Protein AF-A0A1G0RDT7-F1 (afdb_monomer_lite)

Secondary structure (DSSP, 8-state):
------EE-HHHHHHHHT--HHHHHHHH-TTTSSSPPP-SBTTBEEHHHHHHHHHHHHHHHHHHHHTTT-HHHHHHHHHHHHHHHHHHHHHHHHHHHHHHHHHHHHHHHHHHHHHHHHHHHHHHHHHHHHHTTT--HHHHHHHHHHHHHHHHHHHHHHHTTTSHHHHHHHHT--

Foldseek 3Di:
DDPPQPKAFLVVVCVVVVHDSVVLVQQQDVVRDVVRQDAPDHGIHRVVSNVVVVVVVVVLVVVCVVVPPPNVVSVVVVVVVVVVVVVVVVVVVVVVVVVVVLVVVLVVLVVVLVVVLVVLVVVLVVVCVVCVPVDDPVVNVVSVVVSVVVNVVSVVVNPDPSCVVVVVVVVVPD

Sequence (174 aa):
MSEQINIVDVHFLSEFFGMDVRTIQNWADKDKTYPNMPRLKKGEYDFLKCVKWRLQFLERENKKIKAAGEEKLVDIELQKEIKKDKLEDIKLKKELQQLVDRKMTLIAISNVFKIINHYMESCRHELKRDTAGKSGAGLEKTIDASIDEMKSNVHKLNVEKLLIDEEKLIEGEI

pLDDT: mean 75.73, std 15.37, range [37.88, 95.38]

Structure (mmCIF, N/CA/C/O backbone):
data_AF-A0A1G0RDT7-F1
#
_entry.id   AF-A0A1G0RDT7-F1
#
loop_
_atom_site.group_PDB
_atom_site.id
_atom_site.type_symbol
_atom_site.label_atom_id
_atom_site.label_alt_id
_atom_site.label_comp_id
_atom_site.label_asym_id
_atom_site.label_entity_id
_atom_site.label_seq_id
_atom_site.pdbx_PDB_ins_code
_atom_site.Cartn_x
_atom_site.Cartn_y
_atom_site.Cartn_z
_atom_site.occupancy
_atom_site.B_iso_or_equiv
_atom_site.auth_seq_id
_atom_site.auth_comp_id
_atom_site.auth_asym_id
_atom_site.auth_atom_id
_atom_site.pdbx_PDB_model_num
ATOM 1 N N . MET A 1 1 ? -11.724 4.183 -9.248 1.00 39.41 1 MET A N 1
ATOM 2 C CA . MET A 1 1 ? -11.836 4.219 -10.721 1.00 39.41 1 MET A CA 1
ATOM 3 C C . MET A 1 1 ? -11.216 2.944 -11.252 1.00 39.41 1 MET A C 1
ATOM 5 O O . MET A 1 1 ? -10.086 2.655 -10.888 1.00 39.41 1 MET A O 1
ATOM 9 N N . SER A 1 2 ? -11.963 2.142 -12.001 1.00 43.56 2 SER A N 1
ATOM 10 C CA . SER A 1 2 ? -11.480 0.878 -12.562 1.00 43.56 2 SER A CA 1
ATOM 11 C C . SER A 1 2 ? -10.463 1.188 -13.666 1.00 43.56 2 SER A C 1
ATOM 13 O O . SER A 1 2 ? -10.835 1.832 -14.644 1.00 43.56 2 SER A O 1
ATOM 15 N N . GLU A 1 3 ? -9.193 0.792 -13.522 1.00 55.59 3 GLU A N 1
ATOM 16 C CA . GLU A 1 3 ? -8.238 0.876 -14.636 1.00 55.59 3 GLU A CA 1
ATOM 17 C C . GLU A 1 3 ? -8.768 0.016 -15.788 1.00 55.59 3 GLU A C 1
ATOM 19 O O . GLU A 1 3 ? -8.935 -1.197 -15.655 1.00 55.59 3 GLU A O 1
ATOM 24 N N . GLN A 1 4 ? -9.086 0.653 -16.912 1.00 56.56 4 GLN A N 1
ATOM 25 C CA . GLN A 1 4 ? -9.510 -0.037 -18.120 1.00 56.56 4 GLN A CA 1
ATOM 26 C C . GLN A 1 4 ? -8.281 -0.752 -18.698 1.00 56.56 4 GLN A C 1
ATOM 28 O O . GLN A 1 4 ? -7.364 -0.119 -19.220 1.00 56.56 4 GLN A O 1
ATOM 33 N N . ILE A 1 5 ? -8.222 -2.075 -18.532 1.00 63.75 5 ILE A N 1
ATOM 34 C CA . ILE A 1 5 ? -7.105 -2.888 -19.018 1.00 63.75 5 ILE A CA 1
ATOM 35 C C . ILE A 1 5 ? -7.269 -3.063 -20.533 1.00 63.75 5 ILE A C 1
ATOM 37 O O . ILE A 1 5 ? -8.040 -3.905 -20.988 1.00 63.75 5 ILE A O 1
ATOM 41 N N . ASN A 1 6 ? -6.531 -2.273 -21.315 1.00 84.19 6 ASN A N 1
ATOM 42 C CA . ASN A 1 6 ? -6.449 -2.427 -22.769 1.00 84.19 6 ASN A CA 1
ATOM 43 C C . ASN A 1 6 ? -5.410 -3.499 -23.113 1.00 84.19 6 ASN A C 1
ATOM 45 O O . ASN A 1 6 ? -4.221 -3.202 -23.266 1.00 84.19 6 ASN A O 1
ATOM 49 N N . ILE A 1 7 ? -5.865 -4.752 -23.180 1.00 92.06 7 ILE A N 1
ATOM 50 C CA . ILE A 1 7 ? -5.029 -5.890 -23.569 1.00 92.06 7 ILE A CA 1
ATOM 51 C C . ILE A 1 7 ? -4.836 -5.874 -25.087 1.00 92.06 7 ILE A C 1
ATOM 53 O O . ILE A 1 7 ? -5.809 -5.836 -25.835 1.00 92.06 7 ILE A O 1
ATOM 57 N N . VAL A 1 8 ? -3.581 -5.922 -25.529 1.00 92.81 8 VAL A N 1
ATOM 58 C CA . VAL A 1 8 ? -3.183 -5.937 -26.943 1.00 92.81 8 VAL A CA 1
ATOM 59 C C . VAL A 1 8 ? -2.156 -7.036 -27.201 1.00 92.81 8 VAL A C 1
ATOM 61 O O . VAL A 1 8 ? -1.505 -7.527 -26.272 1.00 92.81 8 VAL A O 1
ATOM 64 N N . ASP A 1 9 ? -2.004 -7.423 -28.465 1.00 93.75 9 ASP A N 1
ATOM 65 C CA . ASP A 1 9 ? -1.006 -8.403 -28.881 1.00 93.75 9 ASP A CA 1
ATOM 66 C C . ASP A 1 9 ? 0.316 -7.754 -29.333 1.00 93.75 9 ASP A C 1
ATOM 68 O O . ASP A 1 9 ? 0.489 -6.532 -29.362 1.00 93.75 9 ASP A O 1
ATOM 72 N N . VAL A 1 10 ? 1.292 -8.601 -29.664 1.00 93.00 10 VAL A N 1
ATOM 73 C CA . VAL A 1 10 ? 2.617 -8.156 -30.115 1.00 93.00 10 VAL A CA 1
ATOM 74 C C . VAL A 1 10 ? 2.587 -7.476 -31.488 1.00 93.00 10 VAL A C 1
ATOM 76 O O . VAL A 1 10 ? 3.439 -6.633 -31.761 1.00 93.00 10 VAL A O 1
ATOM 79 N N . HIS A 1 11 ? 1.635 -7.837 -32.351 1.00 94.62 11 HIS A N 1
ATOM 80 C CA . HIS A 1 11 ? 1.519 -7.283 -33.698 1.00 94.62 11 HIS A CA 1
ATOM 81 C C . HIS A 1 11 ? 0.969 -5.861 -33.643 1.00 94.62 11 HIS A C 1
ATOM 83 O O . HIS A 1 11 ? 1.534 -4.973 -34.271 1.00 94.62 11 HIS A O 1
ATOM 89 N N . PHE A 1 12 ? -0.030 -5.625 -32.795 1.00 95.19 12 PHE A N 1
ATOM 90 C CA . PHE A 1 12 ? -0.544 -4.297 -32.501 1.00 95.19 12 PHE A CA 1
ATOM 91 C C . PHE A 1 12 ? 0.556 -3.376 -31.965 1.00 95.19 12 PHE A C 1
ATOM 93 O O . PHE A 1 12 ? 0.714 -2.255 -32.438 1.00 95.19 12 PHE A O 1
ATOM 100 N N . LEU A 1 13 ? 1.360 -3.841 -31.000 1.00 94.00 13 LEU A N 1
ATOM 101 C CA . LEU A 1 13 ? 2.481 -3.046 -30.482 1.00 94.00 13 LEU A CA 1
ATOM 102 C C . LEU A 1 13 ? 3.558 -2.792 -31.545 1.00 94.00 13 LEU A C 1
ATOM 104 O O . LEU A 1 13 ? 4.133 -1.707 -31.583 1.00 94.00 13 LEU A O 1
ATOM 108 N N . SER A 1 14 ? 3.837 -3.785 -32.390 1.00 94.31 14 SER A N 1
ATOM 109 C CA . SER A 1 14 ? 4.781 -3.682 -33.507 1.00 94.31 14 SER A CA 1
ATOM 110 C C . SER A 1 14 ? 4.346 -2.598 -34.494 1.00 94.31 14 SER A C 1
ATOM 112 O O . SER A 1 14 ? 5.143 -1.723 -34.825 1.00 94.31 14 SER A O 1
ATOM 114 N N . GLU A 1 15 ? 3.071 -2.593 -34.880 1.00 95.38 15 GLU A N 1
ATOM 115 C CA . GLU A 1 15 ? 2.490 -1.570 -35.748 1.00 95.38 15 GLU A CA 1
ATOM 116 C C . GLU A 1 15 ? 2.485 -0.192 -35.074 1.00 95.38 15 GLU A C 1
ATOM 118 O O . GLU A 1 15 ? 2.991 0.774 -35.640 1.00 95.38 15 GLU A O 1
ATOM 123 N N . PHE A 1 16 ? 2.000 -0.107 -33.832 1.00 94.38 16 PHE A N 1
ATOM 124 C CA . PHE A 1 16 ? 1.892 1.152 -33.095 1.00 94.38 16 PHE A CA 1
ATOM 125 C C . PHE A 1 16 ? 3.247 1.836 -32.878 1.00 94.38 16 PHE A C 1
ATOM 127 O O . PHE A 1 16 ? 3.367 3.049 -33.040 1.00 94.38 16 PHE A O 1
ATOM 134 N N . PHE A 1 17 ? 4.277 1.073 -32.506 1.00 92.00 17 PHE A N 1
ATOM 135 C CA . PHE A 1 17 ? 5.621 1.615 -32.303 1.00 92.00 17 PHE A CA 1
ATOM 136 C C . PHE A 1 17 ? 6.440 1.712 -33.595 1.00 92.00 17 PHE A C 1
ATOM 138 O O . PHE A 1 17 ? 7.545 2.251 -33.550 1.00 92.00 17 PHE A O 1
ATOM 145 N N . GLY A 1 18 ? 5.936 1.197 -34.722 1.00 91.75 18 GLY A N 1
ATOM 146 C CA . GLY A 1 18 ? 6.663 1.161 -35.991 1.00 91.75 18 GLY A CA 1
ATOM 147 C C . GLY A 1 18 ? 7.934 0.306 -35.941 1.00 91.75 18 GLY A C 1
ATOM 148 O O . GLY A 1 18 ? 8.926 0.640 -36.584 1.00 91.75 18 GLY A O 1
ATOM 149 N N . MET A 1 19 ? 7.928 -0.771 -35.153 1.00 92.56 19 MET A N 1
ATOM 150 C CA . MET A 1 19 ? 9.077 -1.660 -34.939 1.00 92.56 19 MET A CA 1
ATOM 151 C C . MET A 1 19 ? 8.726 -3.080 -35.347 1.00 92.56 19 MET A C 1
ATOM 153 O O . MET A 1 19 ? 7.564 -3.466 -35.308 1.00 92.56 19 MET A O 1
ATOM 157 N N . ASP A 1 20 ? 9.714 -3.907 -35.673 1.00 94.50 20 ASP A N 1
ATOM 158 C CA . ASP A 1 20 ? 9.453 -5.311 -35.966 1.00 94.50 20 ASP A CA 1
ATOM 159 C C . ASP A 1 20 ? 9.028 -6.100 -34.710 1.00 94.50 20 ASP A C 1
ATOM 161 O O . ASP A 1 20 ? 9.438 -5.823 -33.578 1.00 94.50 20 ASP A O 1
ATOM 165 N N . VAL A 1 21 ? 8.222 -7.142 -34.926 1.00 92.94 21 VAL A N 1
ATOM 166 C CA . VAL A 1 21 ? 7.690 -8.017 -33.868 1.00 92.94 21 VAL A CA 1
ATOM 167 C C . VAL A 1 21 ? 8.798 -8.608 -32.996 1.00 92.94 21 VAL A C 1
ATOM 169 O O . VAL A 1 21 ? 8.624 -8.745 -31.784 1.00 92.94 21 VAL A O 1
ATOM 172 N N . ARG A 1 22 ? 9.949 -8.958 -33.582 1.00 92.75 22 ARG A N 1
ATOM 173 C CA . ARG A 1 22 ? 11.060 -9.567 -32.844 1.00 92.75 22 ARG A CA 1
ATOM 174 C C . ARG A 1 22 ? 11.695 -8.554 -31.894 1.00 92.75 22 ARG A C 1
ATOM 176 O O . ARG A 1 22 ? 12.051 -8.931 -30.780 1.00 92.75 22 ARG A O 1
ATOM 183 N N . THR A 1 23 ? 11.779 -7.286 -32.277 1.00 92.12 23 THR A N 1
ATOM 184 C CA . THR A 1 23 ? 12.218 -6.207 -31.389 1.00 92.12 23 THR A CA 1
ATOM 185 C C . THR A 1 23 ? 11.266 -6.025 -30.210 1.00 92.12 23 THR A C 1
ATOM 187 O O . THR A 1 23 ? 11.725 -6.020 -29.069 1.00 92.12 23 THR A O 1
ATOM 190 N N . ILE A 1 24 ? 9.949 -6.005 -30.441 1.00 92.88 24 ILE A N 1
ATOM 191 C CA . ILE A 1 24 ? 8.961 -5.947 -29.346 1.00 92.88 24 ILE A CA 1
ATOM 192 C C . ILE A 1 24 ? 9.107 -7.150 -28.398 1.00 92.88 24 ILE A C 1
ATOM 194 O O . ILE A 1 24 ? 9.064 -7.007 -27.173 1.00 92.88 24 ILE A O 1
ATOM 198 N N . GLN A 1 25 ? 9.321 -8.349 -28.947 1.00 91.56 25 GLN A N 1
ATOM 199 C CA . GLN A 1 25 ? 9.557 -9.554 -28.147 1.00 91.56 25 GLN A CA 1
ATOM 200 C C . GLN A 1 25 ? 10.848 -9.465 -27.333 1.00 91.56 25 GLN A C 1
ATOM 202 O O . GLN A 1 25 ? 10.844 -9.857 -26.168 1.00 91.56 25 GLN A O 1
ATOM 207 N N . ASN A 1 26 ? 11.925 -8.935 -27.919 1.00 92.62 26 ASN A N 1
ATOM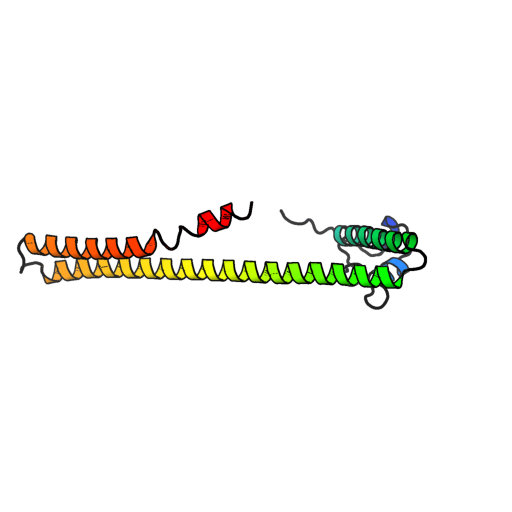 208 C CA . ASN A 1 26 ? 13.197 -8.739 -27.230 1.00 92.62 26 ASN A CA 1
ATOM 209 C C . ASN A 1 26 ? 13.075 -7.718 -26.095 1.00 92.62 26 ASN A C 1
ATOM 211 O O . ASN A 1 26 ? 13.630 -7.951 -25.029 1.00 92.62 26 ASN A O 1
ATOM 215 N N . TRP A 1 27 ? 12.314 -6.635 -26.278 1.00 92.88 27 TRP A N 1
ATOM 216 C CA . TRP A 1 27 ? 12.068 -5.670 -25.205 1.00 92.88 27 TRP A CA 1
ATOM 217 C C . TRP A 1 27 ? 11.360 -6.297 -24.012 1.00 92.88 27 TRP A C 1
ATOM 219 O O . TRP A 1 27 ? 11.672 -5.969 -22.872 1.00 92.88 27 TRP A O 1
ATOM 229 N N . ALA A 1 28 ? 10.420 -7.209 -24.254 1.00 90.25 28 ALA A N 1
ATOM 230 C CA . ALA A 1 28 ? 9.711 -7.923 -23.196 1.00 90.25 28 ALA A CA 1
ATOM 231 C C . ALA A 1 28 ? 10.546 -9.032 -22.528 1.00 90.25 28 ALA A C 1
ATOM 233 O O . ALA A 1 28 ? 10.148 -9.550 -21.478 1.00 90.25 28 ALA A O 1
ATOM 234 N N . ASP A 1 29 ? 11.670 -9.416 -23.133 1.00 88.25 29 ASP A N 1
ATOM 235 C CA . ASP A 1 29 ? 12.553 -10.476 -22.663 1.00 88.25 29 ASP A CA 1
ATOM 236 C C . ASP A 1 29 ? 13.503 -9.955 -21.572 1.00 88.25 29 ASP A C 1
ATOM 238 O O . ASP A 1 29 ? 14.282 -9.022 -21.780 1.00 88.25 29 ASP A O 1
ATOM 242 N N . LYS A 1 30 ? 13.434 -10.579 -20.391 1.00 81.81 30 LYS A N 1
ATOM 243 C CA . LYS A 1 30 ? 14.209 -10.186 -19.205 1.00 81.81 30 LYS A CA 1
ATOM 244 C C . LYS A 1 30 ? 15.711 -10.356 -19.404 1.00 81.81 30 LYS A C 1
ATOM 246 O O . LYS A 1 30 ? 16.476 -9.626 -18.782 1.00 81.81 30 LYS A O 1
ATOM 251 N N . ASP A 1 31 ? 16.110 -11.277 -20.276 1.00 81.88 31 ASP A N 1
ATOM 252 C CA . ASP A 1 31 ? 17.518 -11.578 -20.522 1.00 81.88 31 ASP A CA 1
ATOM 253 C C . ASP A 1 31 ? 18.127 -10.662 -21.595 1.00 81.88 31 ASP A C 1
ATOM 255 O O . ASP A 1 31 ? 19.344 -10.637 -21.772 1.00 81.88 31 ASP A O 1
ATOM 259 N N . LYS A 1 32 ? 17.298 -9.890 -22.317 1.00 78.75 32 LYS A N 1
ATOM 260 C CA . LYS A 1 32 ? 17.744 -9.048 -23.440 1.00 78.75 32 LYS A CA 1
ATOM 261 C C . LYS A 1 32 ? 17.613 -7.555 -23.204 1.00 78.75 32 LYS A C 1
ATOM 263 O O . LYS A 1 32 ? 18.301 -6.780 -23.861 1.00 78.75 32 LYS A O 1
ATOM 268 N N . THR A 1 33 ? 16.710 -7.112 -22.338 1.00 81.31 33 THR A N 1
ATOM 269 C CA . THR A 1 33 ? 16.489 -5.682 -22.095 1.00 81.31 33 THR A CA 1
ATOM 270 C C . THR A 1 33 ? 16.229 -5.445 -20.617 1.00 81.31 33 THR A C 1
ATOM 272 O O . THR A 1 33 ? 15.396 -6.114 -20.016 1.00 81.31 33 THR A O 1
ATOM 275 N N . TYR A 1 34 ? 16.924 -4.473 -20.019 1.00 75.44 34 TYR A N 1
ATOM 276 C CA . TYR A 1 34 ? 16.683 -4.069 -18.637 1.00 75.44 34 TYR A CA 1
ATOM 277 C C . TYR A 1 34 ? 16.547 -2.542 -18.513 1.00 75.44 34 TYR A C 1
ATOM 279 O O . TYR A 1 34 ? 17.455 -1.818 -18.924 1.00 75.44 34 TYR A O 1
ATOM 287 N N . PRO A 1 35 ? 15.456 -2.036 -17.905 1.00 83.19 35 PRO A N 1
ATOM 288 C CA . PRO A 1 35 ? 14.266 -2.780 -17.482 1.00 83.19 35 PRO A CA 1
ATOM 289 C C . PRO A 1 35 ? 13.510 -3.325 -18.700 1.00 83.19 35 PRO A C 1
ATOM 291 O O . PRO A 1 35 ? 13.380 -2.618 -19.694 1.00 83.19 35 PRO A O 1
ATOM 294 N N . ASN A 1 36 ? 12.995 -4.552 -18.628 1.00 90.75 36 ASN A N 1
ATOM 295 C CA . ASN A 1 36 ? 12.233 -5.148 -19.724 1.00 90.75 36 ASN A CA 1
ATOM 296 C C . ASN A 1 36 ? 10.812 -4.566 -19.797 1.00 90.75 36 ASN A C 1
ATOM 298 O O . ASN A 1 36 ? 10.229 -4.173 -18.782 1.00 90.75 36 ASN A O 1
ATOM 302 N N . MET A 1 37 ? 10.240 -4.550 -20.996 1.00 92.50 37 MET A N 1
ATOM 303 C CA . MET A 1 37 ? 8.866 -4.134 -21.238 1.00 92.50 37 MET A CA 1
ATOM 304 C C . MET A 1 37 ? 7.891 -5.064 -20.494 1.00 92.50 37 MET A C 1
ATOM 306 O O . MET A 1 37 ? 8.038 -6.292 -20.557 1.00 92.50 37 MET A O 1
ATOM 310 N N . PRO A 1 38 ? 6.890 -4.514 -19.784 1.00 90.31 38 PRO A N 1
ATOM 311 C CA . PRO A 1 38 ? 5.938 -5.313 -19.030 1.00 90.31 38 PRO A CA 1
ATOM 312 C C . PRO A 1 38 ? 5.091 -6.181 -19.965 1.00 90.31 38 PRO A C 1
ATOM 314 O O . PRO A 1 38 ? 4.482 -5.701 -20.917 1.00 90.31 38 PRO A O 1
ATOM 317 N N . ARG A 1 39 ? 5.025 -7.477 -19.658 1.00 90.62 39 ARG A N 1
ATOM 318 C CA . ARG A 1 39 ? 4.226 -8.469 -20.382 1.00 90.62 39 ARG A CA 1
ATOM 319 C C . ARG A 1 39 ? 3.313 -9.185 -19.398 1.00 90.62 39 ARG A C 1
ATOM 321 O O . ARG A 1 39 ? 3.796 -9.645 -18.364 1.00 90.62 39 ARG A O 1
ATOM 328 N N . LEU A 1 40 ? 2.024 -9.294 -19.724 1.00 87.75 40 LEU A N 1
ATOM 329 C CA . LEU A 1 40 ? 1.050 -9.988 -18.878 1.00 87.75 40 LEU A CA 1
ATOM 330 C C . LEU A 1 40 ? 1.222 -11.503 -19.019 1.00 87.75 40 LEU A C 1
ATOM 332 O O . LEU A 1 40 ? 1.473 -12.202 -18.038 1.00 87.75 40 LEU A O 1
ATOM 336 N N . LYS A 1 41 ? 1.144 -12.000 -20.258 1.00 86.19 41 LYS A N 1
ATOM 337 C CA . LYS A 1 41 ? 1.351 -13.407 -20.634 1.00 86.19 41 LYS A CA 1
ATOM 338 C C . LYS A 1 41 ? 1.987 -13.489 -22.020 1.00 86.19 41 LYS A C 1
ATOM 340 O O . LYS A 1 41 ? 2.210 -12.478 -22.681 1.00 86.19 41 LYS A O 1
ATOM 345 N N . LYS A 1 42 ? 2.348 -14.693 -22.473 1.00 82.69 42 LYS A N 1
ATOM 346 C CA . LYS A 1 42 ? 2.939 -14.880 -23.806 1.00 82.69 42 LYS A CA 1
ATOM 347 C C . LYS A 1 42 ? 1.961 -14.372 -24.875 1.00 82.69 42 LYS A C 1
ATOM 349 O O . LYS A 1 42 ? 0.905 -14.961 -25.048 1.00 82.69 42 LYS A O 1
ATOM 354 N N . GLY A 1 43 ? 2.341 -13.303 -25.575 1.00 81.56 43 GLY A N 1
ATOM 355 C CA . GLY A 1 43 ? 1.513 -12.675 -26.608 1.00 81.56 43 GLY A CA 1
ATOM 356 C C . GLY A 1 43 ? 0.483 -11.664 -26.094 1.00 81.56 43 GLY A C 1
ATOM 357 O O . GLY A 1 43 ? -0.162 -11.044 -26.924 1.00 81.56 43 GLY A O 1
ATOM 358 N N . GLU A 1 44 ? 0.365 -11.452 -24.778 1.00 91.38 44 GLU A N 1
ATOM 359 C CA . GLU A 1 44 ? -0.593 -10.514 -24.177 1.00 91.38 44 GLU A CA 1
ATOM 360 C C . GLU A 1 44 ? 0.124 -9.392 -23.420 1.00 91.38 44 GLU A C 1
ATOM 362 O O . GLU A 1 44 ? 0.944 -9.633 -22.519 1.00 91.38 44 GLU A O 1
ATOM 367 N N . TYR A 1 45 ? -0.238 -8.158 -23.753 1.00 92.62 45 TYR A N 1
ATOM 368 C CA . TYR A 1 45 ? 0.384 -6.946 -23.244 1.00 92.62 45 TYR A CA 1
ATOM 369 C C . TYR A 1 45 ? -0.666 -5.954 -22.760 1.00 92.62 45 TYR A C 1
ATOM 371 O O . TYR A 1 45 ? -1.739 -5.835 -23.335 1.00 92.62 45 TYR A O 1
ATOM 379 N N . ASP A 1 46 ? -0.333 -5.212 -21.710 1.00 93.31 46 ASP A N 1
ATOM 380 C CA . ASP A 1 46 ? -1.106 -4.050 -21.275 1.00 93.31 46 ASP A CA 1
ATOM 381 C C . ASP A 1 46 ? -0.594 -2.833 -22.051 1.00 93.31 46 ASP A C 1
ATOM 383 O O . ASP A 1 46 ? 0.551 -2.408 -21.852 1.00 93.31 46 ASP A O 1
ATOM 387 N N . PHE A 1 47 ? -1.413 -2.304 -22.963 1.00 91.38 47 PHE A N 1
ATOM 388 C CA . PHE A 1 47 ? -1.005 -1.236 -23.874 1.00 91.38 47 PHE A CA 1
ATOM 389 C C . PHE A 1 47 ? -0.480 -0.006 -23.128 1.00 91.38 47 PHE A C 1
ATOM 391 O O . PHE A 1 47 ? 0.610 0.488 -23.423 1.00 91.38 47 PHE A O 1
ATOM 398 N N . LEU A 1 48 ? -1.216 0.459 -22.114 1.00 90.50 48 LEU A N 1
ATOM 399 C CA . LEU A 1 48 ? -0.856 1.665 -21.372 1.00 90.50 48 LEU A CA 1
ATOM 400 C C . LEU A 1 48 ? 0.457 1.479 -20.611 1.00 90.50 48 LEU A C 1
ATOM 402 O O . LEU A 1 48 ? 1.296 2.383 -20.598 1.00 90.50 48 LEU A O 1
ATOM 406 N N . LYS A 1 49 ? 0.674 0.302 -20.013 1.00 91.88 49 LYS A N 1
ATOM 407 C CA . LYS A 1 49 ? 1.947 -0.004 -19.344 1.00 91.88 49 LYS A CA 1
ATOM 408 C C . LYS A 1 49 ? 3.110 -0.090 -20.330 1.00 91.88 49 LYS A C 1
ATOM 410 O O . LYS A 1 49 ? 4.195 0.389 -20.007 1.00 91.88 49 LYS A O 1
ATOM 415 N N . CYS A 1 50 ? 2.895 -0.641 -21.524 1.00 92.19 50 CYS A N 1
ATOM 416 C CA . CYS A 1 50 ? 3.930 -0.717 -22.559 1.00 92.19 50 CYS A CA 1
ATOM 417 C C . CYS A 1 50 ? 4.317 0.672 -23.088 1.00 92.19 50 CYS A C 1
ATOM 419 O O . CYS A 1 50 ? 5.505 0.966 -23.208 1.00 92.19 50 CYS A O 1
ATOM 421 N N . VAL A 1 51 ? 3.341 1.553 -23.333 1.00 91.69 51 VAL A N 1
ATOM 422 C CA . VAL A 1 51 ? 3.596 2.939 -23.768 1.00 91.69 51 VAL A CA 1
ATOM 423 C C . VAL A 1 51 ? 4.350 3.724 -22.695 1.00 91.69 51 VAL A C 1
ATOM 425 O O . VAL A 1 51 ? 5.373 4.339 -22.996 1.00 91.69 51 VAL A O 1
ATOM 428 N N . LYS A 1 52 ? 3.905 3.657 -21.431 1.00 90.31 52 LYS A N 1
ATOM 429 C CA . LYS A 1 52 ? 4.606 4.300 -20.304 1.00 90.31 52 LYS A CA 1
ATOM 430 C C . LYS A 1 52 ? 6.048 3.808 -20.181 1.00 90.31 52 LYS A C 1
ATOM 432 O O . LYS A 1 52 ? 6.959 4.620 -20.041 1.00 90.31 52 LYS A O 1
ATOM 437 N N . TRP A 1 53 ? 6.260 2.495 -20.280 1.00 93.69 53 TRP A N 1
ATOM 438 C CA . TRP A 1 53 ? 7.601 1.915 -20.263 1.00 93.69 53 TRP A CA 1
ATOM 439 C C . TRP A 1 53 ? 8.467 2.442 -21.415 1.00 93.69 53 TRP A C 1
ATOM 441 O O . TRP A 1 53 ? 9.609 2.830 -21.180 1.00 93.69 53 TRP A O 1
ATOM 451 N N . ARG A 1 54 ? 7.937 2.517 -22.646 1.00 92.50 54 ARG A N 1
ATOM 452 C CA . ARG A 1 54 ? 8.719 2.969 -23.809 1.00 92.50 54 ARG A CA 1
ATOM 453 C C . ARG A 1 54 ? 9.140 4.432 -23.688 1.00 92.50 54 ARG A C 1
ATOM 455 O O . ARG A 1 54 ? 10.275 4.745 -24.037 1.00 92.50 54 ARG A O 1
ATOM 462 N N . LEU A 1 55 ? 8.274 5.300 -23.161 1.00 89.19 55 LEU A N 1
ATOM 463 C CA . LEU A 1 55 ? 8.618 6.698 -22.877 1.00 89.19 55 LEU A CA 1
ATOM 464 C C . LEU A 1 55 ? 9.796 6.789 -21.899 1.00 89.19 55 LEU A C 1
ATOM 466 O O . LEU A 1 55 ? 10.811 7.404 -22.214 1.00 89.19 55 LEU A O 1
ATOM 470 N N . GLN A 1 56 ? 9.710 6.087 -20.767 1.00 86.62 56 GLN A N 1
ATOM 471 C CA . GLN A 1 56 ? 10.790 6.055 -19.775 1.00 86.62 56 GLN A CA 1
ATOM 472 C C . GLN A 1 56 ? 12.083 5.452 -20.338 1.00 86.62 56 GLN A C 1
ATOM 474 O O . GLN A 1 56 ? 13.182 5.888 -19.998 1.00 86.62 56 GLN A O 1
ATOM 479 N N . PHE A 1 57 ? 11.973 4.434 -21.191 1.00 87.31 57 PHE A N 1
ATOM 480 C CA . PHE A 1 57 ? 13.125 3.818 -21.836 1.00 87.31 57 PHE A CA 1
ATOM 481 C C . PHE A 1 57 ? 13.820 4.802 -22.788 1.00 87.31 57 PHE A C 1
ATOM 483 O O . PHE A 1 57 ? 15.032 4.973 -22.704 1.00 87.31 57 PHE A O 1
ATOM 490 N N . LEU A 1 58 ? 13.059 5.517 -23.620 1.00 85.81 58 LEU A N 1
ATOM 491 C CA . LEU A 1 58 ? 13.581 6.552 -24.518 1.00 85.81 58 LEU A CA 1
ATOM 492 C C . LEU A 1 58 ? 14.210 7.729 -23.768 1.00 85.81 58 LEU A C 1
ATOM 494 O O . LEU A 1 58 ? 15.224 8.265 -24.206 1.00 85.81 58 LEU A O 1
ATOM 498 N N . GLU A 1 59 ? 13.644 8.140 -22.635 1.00 83.88 59 GLU A N 1
ATOM 499 C CA . GLU A 1 59 ? 14.248 9.166 -21.778 1.00 83.88 59 GLU A CA 1
ATOM 500 C C . GLU A 1 59 ? 15.620 8.729 -21.259 1.00 83.88 59 GLU A C 1
ATOM 502 O O . GLU A 1 59 ? 16.558 9.528 -21.240 1.00 83.88 59 GLU A O 1
ATOM 507 N N . ARG A 1 60 ? 15.771 7.450 -20.894 1.00 79.06 60 ARG A N 1
ATOM 508 C CA . ARG A 1 60 ? 17.061 6.878 -20.477 1.00 79.06 60 ARG A CA 1
ATOM 509 C C . ARG A 1 60 ? 18.049 6.819 -21.632 1.00 79.06 60 ARG A C 1
ATOM 511 O O . ARG A 1 60 ? 19.189 7.235 -21.452 1.00 79.06 60 ARG A O 1
ATOM 518 N N . GLU A 1 61 ? 17.626 6.338 -22.801 1.00 80.69 61 GLU A N 1
ATOM 519 C CA . GLU A 1 61 ? 18.464 6.324 -24.008 1.00 80.69 61 GLU A CA 1
ATOM 520 C C . GLU A 1 61 ? 18.935 7.743 -24.353 1.00 80.69 61 GLU A C 1
ATOM 522 O O . GLU A 1 61 ? 20.126 7.969 -24.549 1.00 80.69 61 GLU A O 1
ATOM 527 N N . ASN A 1 62 ? 18.036 8.728 -24.304 1.00 78.38 62 ASN A N 1
ATOM 528 C CA . ASN A 1 62 ? 18.378 10.133 -24.516 1.00 78.38 62 ASN A CA 1
ATOM 529 C C . ASN A 1 62 ? 19.357 10.675 -23.470 1.00 78.38 62 ASN A C 1
ATOM 531 O O . ASN A 1 62 ? 20.280 11.402 -23.832 1.00 78.38 62 ASN A O 1
ATOM 535 N N . LYS A 1 63 ? 19.184 10.344 -22.184 1.00 72.88 63 LYS A N 1
ATOM 536 C CA . LYS A 1 63 ? 20.141 10.729 -21.132 1.00 72.88 63 LYS A CA 1
ATOM 537 C C . LYS A 1 63 ? 21.528 10.137 -21.400 1.00 72.88 63 LYS A C 1
ATOM 539 O O . LYS A 1 63 ? 22.510 10.863 -21.300 1.00 72.88 63 LYS A O 1
ATOM 544 N N . LYS A 1 64 ? 21.609 8.863 -21.803 1.00 67.81 64 LYS A N 1
ATOM 545 C CA . LYS A 1 64 ? 22.876 8.197 -22.155 1.00 67.81 64 LYS A CA 1
ATOM 546 C C . LYS A 1 64 ? 23.554 8.843 -23.360 1.00 67.81 64 LYS A C 1
ATOM 548 O O . LYS A 1 64 ? 24.733 9.165 -23.289 1.00 67.81 64 LYS A O 1
ATOM 553 N N . ILE A 1 65 ? 22.800 9.096 -24.430 1.00 68.56 65 ILE A N 1
ATOM 554 C CA . ILE A 1 65 ? 23.315 9.731 -25.651 1.00 68.56 65 ILE A CA 1
ATOM 555 C C . ILE A 1 65 ? 23.823 11.151 -25.359 1.00 68.56 65 ILE A C 1
ATOM 557 O O . ILE A 1 65 ? 24.874 11.546 -25.858 1.00 68.56 65 ILE A O 1
ATOM 561 N N . LYS A 1 66 ? 23.115 11.915 -24.515 1.00 64.69 66 LYS A N 1
ATOM 562 C CA . LYS A 1 66 ? 23.542 13.259 -24.089 1.00 64.69 66 LYS A CA 1
ATOM 563 C C . LYS A 1 66 ? 24.802 13.254 -23.215 1.00 64.69 66 LYS A C 1
ATOM 565 O O . LYS A 1 66 ? 25.468 14.280 -23.142 1.00 64.69 66 LYS A O 1
ATOM 570 N N . ALA A 1 67 ? 25.134 12.129 -22.586 1.00 59.38 67 ALA A N 1
ATOM 571 C CA . ALA A 1 67 ? 26.283 11.956 -21.696 1.00 59.38 67 ALA A CA 1
ATOM 572 C C . ALA A 1 67 ? 27.471 11.235 -22.369 1.00 59.38 67 ALA A C 1
ATOM 574 O O . ALA A 1 67 ? 28.245 10.554 -21.693 1.00 59.38 67 ALA A O 1
ATOM 575 N N . ALA A 1 68 ? 27.599 11.328 -23.700 1.00 53.19 68 ALA A N 1
ATOM 576 C CA . ALA A 1 68 ? 28.609 10.608 -24.477 1.00 53.19 68 ALA A CA 1
ATOM 577 C C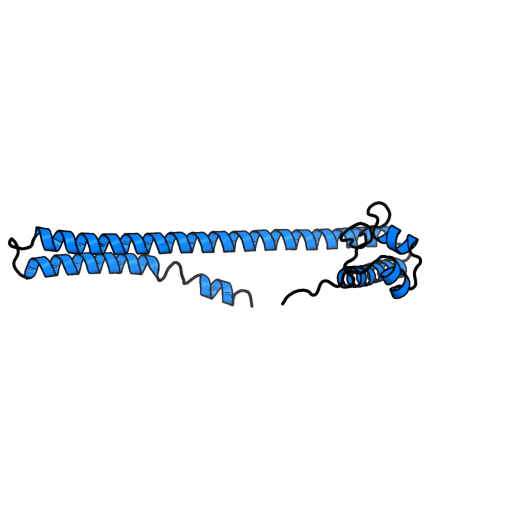 . ALA A 1 68 ? 30.025 10.728 -23.864 1.00 53.19 68 ALA A C 1
ATOM 579 O O . ALA A 1 68 ? 30.601 11.812 -23.816 1.00 53.19 68 ALA A O 1
ATOM 580 N N . GLY A 1 69 ? 30.569 9.593 -23.400 1.00 56.25 69 GLY A N 1
ATOM 581 C CA . GLY A 1 69 ? 31.856 9.482 -22.692 1.00 56.25 69 GLY A CA 1
ATOM 582 C C . GLY A 1 69 ? 31.756 8.968 -21.246 1.00 56.25 69 GLY A C 1
ATOM 583 O O . GLY A 1 69 ? 32.734 8.436 -20.725 1.00 56.25 69 GLY A O 1
ATOM 584 N N . GLU A 1 70 ? 30.575 9.039 -20.620 1.00 61.12 70 GLU A N 1
ATOM 585 C CA . GLU A 1 70 ? 30.359 8.727 -19.195 1.00 61.12 70 GLU A CA 1
ATOM 586 C C . GLU A 1 70 ? 29.240 7.692 -18.946 1.00 61.12 70 GLU A C 1
ATOM 588 O O . GLU A 1 70 ? 28.592 7.680 -17.900 1.00 61.12 70 GLU A O 1
ATOM 593 N N . GLU A 1 71 ? 29.011 6.768 -19.884 1.00 61.38 71 GLU A N 1
ATOM 594 C CA . GLU A 1 71 ? 27.910 5.783 -19.822 1.00 61.38 71 GLU A CA 1
ATOM 595 C C . GLU A 1 71 ? 27.845 4.996 -18.497 1.00 61.38 71 GLU A C 1
ATOM 597 O O . GLU A 1 71 ? 26.759 4.728 -17.980 1.00 61.38 71 GLU A O 1
ATOM 602 N N . LYS A 1 72 ? 29.003 4.683 -17.896 1.00 61.47 72 LYS A N 1
ATOM 603 C CA . LYS A 1 72 ? 29.078 4.000 -16.593 1.00 61.47 72 LYS A CA 1
ATOM 604 C C . LYS A 1 72 ? 28.550 4.846 -15.430 1.00 61.47 72 LYS A C 1
ATOM 606 O O . LYS A 1 72 ? 28.007 4.277 -14.487 1.00 61.47 72 LYS A O 1
ATOM 611 N N . LEU A 1 73 ? 28.710 6.170 -15.465 1.00 61.06 73 LEU A N 1
ATOM 612 C CA . LEU A 1 73 ? 28.215 7.064 -14.412 1.00 61.06 73 LEU A CA 1
ATOM 613 C C . LEU A 1 73 ? 26.692 7.189 -14.483 1.00 61.06 73 LEU A C 1
ATOM 615 O O . LEU A 1 73 ? 26.027 7.057 -13.455 1.00 61.06 73 LEU A O 1
ATOM 619 N N . VAL A 1 74 ? 26.143 7.297 -15.695 1.00 64.88 74 VAL A N 1
ATOM 620 C CA . VAL A 1 74 ? 24.690 7.321 -15.924 1.00 64.88 74 VAL A CA 1
ATOM 621 C C . VAL A 1 74 ? 24.029 6.027 -15.447 1.00 64.88 74 VAL A C 1
ATOM 623 O O . VAL A 1 74 ? 23.001 6.073 -14.775 1.00 64.88 74 VAL A O 1
ATOM 626 N N . ASP A 1 75 ? 24.622 4.862 -15.731 1.00 66.19 75 ASP A N 1
ATOM 627 C CA . ASP A 1 75 ? 24.089 3.578 -15.256 1.00 66.19 75 ASP A CA 1
ATOM 628 C C . ASP A 1 75 ? 24.116 3.456 -13.721 1.00 66.19 75 ASP A C 1
ATOM 630 O O . ASP A 1 75 ? 23.182 2.911 -13.124 1.00 66.19 75 ASP A O 1
ATOM 634 N N . ILE A 1 76 ? 25.148 3.996 -13.061 1.00 66.25 76 ILE A N 1
ATOM 635 C CA . ILE A 1 76 ? 25.233 4.040 -11.594 1.00 66.25 76 ILE A CA 1
ATOM 636 C C . ILE A 1 76 ? 24.161 4.966 -11.010 1.00 66.25 76 ILE A C 1
ATOM 638 O O . ILE A 1 76 ? 23.524 4.604 -10.018 1.00 66.25 76 ILE A O 1
ATOM 642 N N . GLU A 1 77 ? 23.943 6.140 -11.599 1.00 69.06 77 GLU A N 1
ATOM 643 C CA . GLU A 1 77 ? 22.902 7.077 -11.162 1.00 69.06 77 GLU A CA 1
ATOM 644 C C . GLU A 1 77 ? 21.504 6.492 -11.329 1.00 69.06 77 GLU A C 1
ATOM 646 O O . GLU A 1 77 ? 20.710 6.524 -10.390 1.00 69.06 77 GLU A O 1
ATOM 651 N N . LEU A 1 78 ? 21.235 5.836 -12.457 1.00 72.12 78 LEU A N 1
ATOM 652 C CA . LEU A 1 78 ? 19.950 5.185 -12.691 1.00 72.12 78 LEU A CA 1
ATOM 653 C C . LEU A 1 78 ? 19.676 4.065 -11.678 1.00 72.12 78 LEU A C 1
ATOM 655 O O . LEU A 1 78 ? 18.561 3.908 -11.183 1.00 72.12 78 LEU A O 1
ATOM 659 N N . GLN A 1 79 ? 20.700 3.273 -11.349 1.00 69.44 79 GLN A N 1
ATOM 660 C CA . GLN A 1 79 ? 20.607 2.239 -10.317 1.00 69.44 79 GLN A CA 1
ATOM 661 C C . GLN A 1 79 ? 20.383 2.839 -8.923 1.00 69.44 79 GLN A C 1
ATOM 663 O O . GLN A 1 79 ? 19.685 2.232 -8.108 1.00 69.44 79 GLN A O 1
ATOM 668 N N . LYS A 1 80 ? 20.953 4.016 -8.632 1.00 69.19 80 LYS A N 1
ATOM 669 C CA . LYS A 1 80 ? 20.708 4.742 -7.378 1.00 69.19 80 LYS A CA 1
ATOM 670 C C . LYS A 1 80 ? 19.271 5.251 -7.296 1.00 69.19 80 LYS A C 1
ATOM 672 O O . LYS A 1 80 ? 18.652 5.044 -6.257 1.00 69.19 80 LYS A O 1
ATOM 677 N N . GLU A 1 81 ? 18.731 5.835 -8.365 1.00 69.81 81 GLU A N 1
ATOM 678 C CA . GLU A 1 81 ? 17.327 6.272 -8.415 1.00 69.81 81 GLU A CA 1
ATOM 679 C C . GLU A 1 81 ? 16.373 5.087 -8.218 1.00 69.81 81 GLU A C 1
ATOM 681 O O . GLU A 1 81 ? 15.562 5.101 -7.300 1.00 69.81 81 GLU A O 1
ATOM 686 N N . ILE A 1 82 ? 16.569 3.980 -8.946 1.00 69.88 82 ILE A N 1
ATOM 687 C CA . ILE A 1 82 ? 15.747 2.765 -8.784 1.00 69.88 82 ILE A CA 1
ATOM 688 C C . ILE A 1 82 ? 15.811 2.218 -7.348 1.00 69.88 82 ILE A C 1
ATOM 690 O O . ILE A 1 82 ? 14.823 1.696 -6.826 1.00 69.88 82 ILE A O 1
ATOM 694 N N . LYS A 1 83 ? 16.982 2.277 -6.701 1.00 69.38 83 LYS A N 1
ATOM 695 C CA . LYS A 1 83 ? 17.125 1.865 -5.297 1.00 69.38 83 LYS A CA 1
ATOM 696 C C . LYS A 1 83 ? 16.405 2.819 -4.350 1.00 69.38 83 LYS A C 1
ATOM 698 O O . LYS A 1 83 ? 15.829 2.335 -3.380 1.00 69.38 83 LYS A O 1
ATOM 703 N N . LYS A 1 84 ? 16.440 4.125 -4.620 1.00 71.25 84 LYS A N 1
ATOM 704 C CA . LYS A 1 84 ? 15.752 5.150 -3.831 1.00 71.25 84 LYS A CA 1
ATOM 705 C C . LYS A 1 84 ? 14.236 4.951 -3.888 1.00 71.25 84 LYS A C 1
ATOM 707 O O . LYS A 1 84 ? 13.631 4.815 -2.830 1.00 71.25 84 LYS A O 1
ATOM 712 N N . ASP A 1 85 ? 13.675 4.782 -5.084 1.00 64.75 85 ASP A N 1
ATOM 713 C CA . ASP A 1 85 ? 12.238 4.547 -5.285 1.00 64.75 85 ASP A CA 1
ATOM 714 C C . ASP A 1 85 ? 11.770 3.281 -4.549 1.00 64.75 85 ASP A C 1
ATOM 716 O O . ASP A 1 85 ? 10.777 3.285 -3.826 1.00 64.75 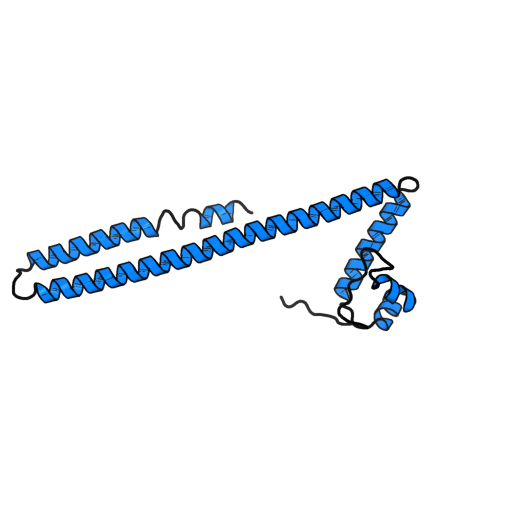85 ASP A O 1
ATOM 720 N N . LYS A 1 86 ? 12.541 2.186 -4.642 1.00 68.62 86 LYS A N 1
ATOM 721 C CA . LYS A 1 86 ? 12.244 0.948 -3.899 1.00 68.62 86 LYS A CA 1
ATOM 722 C C . LYS A 1 86 ? 12.293 1.135 -2.382 1.00 68.62 86 LYS A C 1
ATOM 724 O O . LYS A 1 86 ? 11.569 0.447 -1.664 1.00 68.62 86 LYS A O 1
ATOM 729 N N . LEU A 1 87 ? 13.182 1.994 -1.886 1.00 67.12 87 LEU A N 1
ATOM 730 C CA . LEU A 1 87 ? 13.319 2.256 -0.456 1.00 67.12 87 LEU A CA 1
ATOM 731 C C . LEU A 1 87 ? 12.138 3.085 0.065 1.00 67.12 87 LEU A C 1
ATOM 733 O O . LEU A 1 87 ? 11.620 2.789 1.141 1.00 67.12 87 LEU A O 1
ATOM 737 N N . GLU A 1 88 ? 11.694 4.074 -0.713 1.00 69.88 88 GLU A N 1
ATOM 738 C CA . GLU A 1 88 ? 10.490 4.866 -0.440 1.00 69.88 88 GLU A CA 1
ATOM 739 C C . GLU A 1 88 ? 9.233 3.980 -0.444 1.00 69.88 88 GLU A C 1
ATOM 741 O O . GLU A 1 88 ? 8.471 4.014 0.520 1.00 69.88 88 GLU A O 1
ATOM 746 N N . ASP A 1 89 ? 9.085 3.076 -1.417 1.00 65.88 89 ASP A N 1
ATOM 747 C CA . ASP A 1 89 ? 7.987 2.095 -1.459 1.00 65.88 89 ASP A CA 1
ATOM 748 C C . ASP A 1 89 ? 7.941 1.187 -0.217 1.00 65.88 89 ASP A C 1
ATOM 750 O O . ASP A 1 89 ? 6.870 0.884 0.317 1.00 65.88 89 ASP A O 1
ATOM 754 N N . ILE A 1 90 ? 9.101 0.709 0.252 1.00 70.69 90 ILE A N 1
ATOM 755 C CA . ILE A 1 90 ? 9.186 -0.119 1.466 1.00 70.69 90 ILE A CA 1
ATOM 756 C C . ILE A 1 90 ? 8.798 0.699 2.700 1.00 70.69 90 ILE A C 1
ATOM 758 O O . ILE A 1 90 ? 8.096 0.187 3.576 1.00 70.69 90 ILE A O 1
ATOM 762 N N . LYS A 1 91 ? 9.243 1.958 2.773 1.00 70.12 91 LYS A N 1
ATOM 763 C CA . LYS A 1 91 ? 8.923 2.866 3.875 1.00 70.12 91 LYS A CA 1
ATOM 764 C C . LYS A 1 91 ? 7.416 3.131 3.944 1.00 70.12 91 LYS A C 1
ATOM 766 O O . LYS A 1 91 ? 6.824 2.880 4.991 1.00 70.12 91 LYS A O 1
ATOM 771 N N . LEU A 1 92 ? 6.796 3.477 2.816 1.00 66.50 92 LEU A N 1
ATOM 772 C CA . LEU A 1 92 ? 5.350 3.691 2.706 1.00 66.50 92 LEU A CA 1
ATOM 773 C C . LEU A 1 92 ? 4.552 2.440 3.089 1.00 66.50 92 LEU A C 1
ATOM 775 O O . LEU A 1 92 ? 3.580 2.522 3.835 1.00 66.50 92 LEU A O 1
ATOM 779 N N . LYS A 1 93 ? 4.978 1.248 2.646 1.00 63.84 93 LYS A N 1
ATOM 780 C CA . LYS A 1 93 ? 4.332 -0.016 3.050 1.00 63.84 93 LYS A CA 1
ATOM 781 C C . LYS A 1 93 ? 4.398 -0.253 4.555 1.00 63.84 93 LYS A C 1
ATOM 783 O O . LYS A 1 93 ? 3.440 -0.760 5.132 1.00 63.84 93 LYS A O 1
ATOM 788 N N . LYS A 1 94 ? 5.519 0.092 5.192 1.00 67.50 94 LYS A N 1
ATOM 789 C CA . LYS A 1 94 ? 5.690 -0.054 6.640 1.00 67.50 94 LYS A CA 1
ATOM 790 C C . LYS A 1 94 ? 4.817 0.936 7.413 1.00 67.50 94 LYS A C 1
ATOM 792 O O . LYS A 1 94 ? 4.199 0.536 8.394 1.00 67.50 94 LYS A O 1
ATOM 797 N N . GLU A 1 95 ? 4.742 2.184 6.961 1.00 68.12 95 GLU A N 1
ATOM 798 C CA . GLU A 1 95 ? 3.869 3.216 7.538 1.00 68.12 95 GLU A CA 1
ATOM 799 C C . GLU A 1 95 ? 2.390 2.821 7.407 1.00 68.12 95 GLU A C 1
ATOM 801 O O . GLU A 1 95 ? 1.663 2.808 8.399 1.00 68.12 95 GLU A O 1
ATOM 806 N N . LEU A 1 96 ? 1.968 2.351 6.228 1.00 61.59 96 LEU A N 1
ATOM 807 C CA . LEU A 1 96 ? 0.623 1.810 6.004 1.00 61.59 96 LEU A CA 1
ATOM 808 C C . LEU A 1 96 ? 0.304 0.628 6.926 1.00 61.59 96 LEU A C 1
ATOM 810 O O . LEU A 1 96 ? -0.783 0.575 7.497 1.00 61.59 96 LEU A O 1
ATOM 814 N N . GLN A 1 97 ? 1.240 -0.309 7.103 1.00 61.88 97 GLN A N 1
ATOM 815 C CA . GLN A 1 97 ? 1.047 -1.441 8.011 1.00 61.88 97 GLN A CA 1
ATOM 816 C C . GLN A 1 97 ? 0.838 -0.970 9.457 1.00 61.88 97 GLN A C 1
ATOM 818 O O . GLN A 1 97 ? -0.085 -1.431 10.122 1.00 61.88 97 GLN A O 1
ATOM 823 N N . GLN A 1 98 ? 1.642 -0.011 9.925 1.00 64.88 98 GLN A N 1
ATOM 824 C CA . GLN A 1 98 ? 1.505 0.555 11.270 1.00 64.88 98 GLN A CA 1
ATOM 825 C C . GLN A 1 98 ? 0.160 1.268 11.464 1.00 64.88 98 GLN A C 1
ATOM 827 O O . GLN A 1 98 ? -0.458 1.127 12.521 1.00 64.88 98 GLN A O 1
ATOM 832 N N . LEU A 1 99 ? -0.328 1.984 10.447 1.00 63.56 99 LEU A N 1
ATOM 833 C CA . LEU A 1 99 ? -1.652 2.613 10.471 1.00 63.56 99 LEU A CA 1
ATOM 834 C C . LEU A 1 99 ? -2.785 1.576 10.523 1.00 63.56 99 LEU A C 1
ATOM 836 O O . LEU A 1 99 ? -3.731 1.734 11.299 1.00 63.56 99 LEU A O 1
ATOM 840 N N . VAL A 1 100 ? -2.688 0.493 9.744 1.00 59.88 100 VAL A N 1
ATOM 841 C CA . VAL A 1 100 ? -3.667 -0.608 9.763 1.00 59.88 100 VAL A CA 1
ATOM 842 C C . VAL A 1 100 ? -3.687 -1.301 11.127 1.00 59.88 100 VAL A C 1
ATOM 844 O O . VAL A 1 100 ? -4.764 -1.484 11.700 1.00 59.88 100 VAL A O 1
ATOM 847 N N . ASP A 1 101 ? -2.520 -1.628 11.684 1.00 71.56 101 ASP A N 1
ATOM 848 C CA . ASP A 1 101 ? -2.403 -2.278 12.995 1.00 71.56 101 ASP A CA 1
ATOM 849 C C . ASP A 1 101 ? -2.964 -1.386 14.110 1.00 71.56 101 ASP A C 1
ATOM 851 O O . ASP A 1 101 ? -3.693 -1.853 14.995 1.00 71.56 101 ASP A O 1
ATOM 855 N N . ARG A 1 102 ? -2.707 -0.074 14.032 1.00 69.88 102 ARG A N 1
ATOM 856 C CA . ARG A 1 102 ? -3.280 0.918 14.946 1.00 69.88 102 ARG A CA 1
ATOM 857 C C . ARG A 1 102 ? -4.806 0.945 14.854 1.00 69.88 102 ARG A C 1
ATOM 859 O O . ARG A 1 102 ? -5.472 0.844 15.882 1.00 69.88 102 ARG A O 1
ATOM 866 N N . LYS A 1 103 ? -5.374 1.006 13.645 1.00 66.00 103 LYS A N 1
ATOM 867 C CA . LYS A 1 103 ? -6.831 0.996 13.433 1.00 66.00 103 LYS A CA 1
ATOM 868 C C . LYS A 1 103 ? -7.484 -0.270 13.991 1.00 66.00 103 LYS A C 1
ATOM 870 O O . LYS A 1 103 ? -8.502 -0.190 14.677 1.00 66.00 103 LYS A O 1
ATOM 875 N N . MET A 1 104 ? -6.893 -1.435 13.737 1.00 66.94 104 MET A N 1
ATOM 876 C CA . MET A 1 104 ? -7.397 -2.709 14.261 1.00 66.94 104 MET A CA 1
ATOM 877 C C . MET A 1 104 ? -7.345 -2.756 15.791 1.00 66.94 104 MET A C 1
ATOM 879 O O . MET A 1 104 ? -8.292 -3.218 16.428 1.00 66.94 104 MET A O 1
ATOM 883 N N . THR A 1 105 ? -6.285 -2.206 16.386 1.00 67.94 105 THR A N 1
ATOM 884 C CA . THR A 1 105 ? -6.151 -2.073 17.843 1.00 67.94 105 THR A CA 1
ATOM 885 C C . THR A 1 105 ? -7.247 -1.176 18.429 1.00 67.94 105 THR A C 1
ATOM 887 O O . THR A 1 105 ? -7.885 -1.550 19.412 1.00 67.94 105 THR A O 1
ATOM 890 N N . LEU A 1 106 ? -7.540 -0.034 17.797 1.00 66.69 106 LEU A N 1
ATOM 891 C CA . LEU A 1 106 ? -8.620 0.867 18.220 1.00 66.69 106 LEU A CA 1
ATOM 892 C C . LEU A 1 106 ? -10.003 0.202 18.145 1.00 66.69 106 LEU A C 1
ATOM 894 O O . LEU A 1 106 ? -10.804 0.333 19.072 1.00 66.69 106 LEU A O 1
ATOM 898 N N . ILE A 1 107 ? -10.270 -0.571 17.087 1.00 67.88 107 ILE A N 1
ATOM 899 C CA . ILE A 1 107 ? -11.513 -1.348 16.952 1.00 67.88 107 ILE A CA 1
ATOM 900 C C . ILE A 1 107 ? -11.637 -2.376 18.085 1.00 67.88 107 ILE A C 1
ATOM 902 O O . ILE A 1 107 ? -12.704 -2.499 18.692 1.00 67.88 107 ILE A O 1
ATOM 906 N N . ALA A 1 108 ? -10.557 -3.098 18.397 1.00 69.19 108 ALA A N 1
ATOM 907 C CA . ALA A 1 108 ? -10.549 -4.073 19.484 1.00 69.19 108 ALA A CA 1
ATOM 908 C C . ALA A 1 108 ? -10.839 -3.409 20.841 1.00 69.19 108 ALA A C 1
ATOM 910 O O . ALA A 1 108 ? -11.703 -3.881 21.581 1.00 69.19 108 ALA A O 1
ATOM 911 N N . ILE A 1 109 ? -10.193 -2.276 21.130 1.00 71.62 109 ILE A N 1
ATOM 912 C CA . ILE A 1 109 ? -10.423 -1.490 22.351 1.00 71.62 109 ILE A CA 1
ATOM 913 C C . ILE A 1 109 ? -11.882 -1.011 22.433 1.00 71.62 109 ILE A C 1
ATOM 915 O O . ILE A 1 109 ? -12.533 -1.183 23.464 1.00 71.62 109 ILE A O 1
ATOM 919 N N . SER A 1 110 ? -12.437 -0.486 21.336 1.00 69.75 110 SER A N 1
ATOM 920 C CA . SER A 1 110 ? -13.844 -0.066 21.267 1.00 69.75 110 SER A CA 1
ATOM 921 C C . SER A 1 110 ? -14.806 -1.215 21.588 1.00 69.75 110 SER A C 1
ATOM 923 O O . SER A 1 110 ? -15.763 -1.046 22.349 1.00 69.75 110 SER A O 1
ATOM 925 N N . ASN A 1 111 ? -14.540 -2.413 21.060 1.00 72.44 111 ASN A N 1
ATOM 926 C CA . ASN A 1 111 ? -15.353 -3.596 21.341 1.00 72.44 111 ASN A CA 1
ATOM 927 C C . ASN A 1 111 ? -15.269 -4.024 22.812 1.00 72.44 111 ASN A C 1
ATOM 929 O O . ASN A 1 111 ? -16.299 -4.348 23.403 1.00 72.44 111 ASN A O 1
ATOM 933 N N . VAL A 1 112 ? -14.085 -3.961 23.428 1.00 79.06 112 VAL A N 1
ATOM 934 C CA . VAL A 1 112 ? -13.920 -4.223 24.868 1.00 79.06 112 VAL A CA 1
ATOM 935 C C . VAL A 1 112 ? -14.757 -3.245 25.697 1.00 79.06 112 VAL A C 1
ATOM 937 O O . VAL A 1 112 ? -15.492 -3.673 26.585 1.00 79.06 112 VAL A O 1
ATOM 940 N N . PHE A 1 113 ? -14.743 -1.950 25.371 1.00 80.38 113 PHE A N 1
ATOM 941 C CA . PHE A 1 113 ? -15.565 -0.966 26.082 1.00 80.38 113 PHE A CA 1
ATOM 942 C C . PHE A 1 113 ? -17.072 -1.206 25.928 1.00 80.38 113 PHE A C 1
ATOM 944 O O . PHE A 1 113 ? -17.821 -1.029 26.891 1.00 80.38 113 PHE A O 1
ATOM 951 N N . LYS A 1 114 ? -17.540 -1.656 24.755 1.00 79.25 114 LYS A N 1
ATOM 952 C CA . LYS A 1 114 ? -18.946 -2.061 24.567 1.00 79.25 114 LYS A CA 1
ATOM 953 C C . LYS A 1 114 ? -19.326 -3.223 25.486 1.00 79.25 114 LYS A C 1
ATOM 955 O O . LYS A 1 114 ? -20.379 -3.170 26.118 1.00 79.25 114 LYS A O 1
ATOM 960 N N . ILE A 1 115 ? -18.460 -4.233 25.593 1.00 84.81 115 ILE A N 1
ATOM 961 C CA . ILE A 1 115 ? -18.670 -5.395 26.467 1.00 84.81 115 ILE A CA 1
ATOM 962 C C . ILE A 1 115 ? -18.731 -4.960 27.936 1.00 84.81 115 ILE A C 1
ATOM 964 O O . ILE A 1 115 ? -19.675 -5.316 28.637 1.00 84.81 115 ILE A O 1
ATOM 968 N N . ILE A 1 116 ? -17.780 -4.139 28.393 1.00 85.94 116 ILE A N 1
ATOM 969 C CA . ILE A 1 116 ? -17.748 -3.632 29.775 1.00 85.94 116 ILE A CA 1
ATOM 970 C C . ILE A 1 116 ? -19.033 -2.854 30.101 1.00 85.94 116 ILE A C 1
ATOM 972 O O . ILE A 1 116 ? -19.643 -3.082 31.143 1.00 85.94 116 ILE A O 1
ATOM 976 N N . ASN A 1 117 ? -19.502 -1.992 29.192 1.00 84.50 117 ASN A N 1
ATOM 977 C CA . ASN A 1 117 ? -20.763 -1.262 29.363 1.00 84.50 117 ASN A CA 1
ATOM 978 C C . ASN A 1 117 ? -21.982 -2.183 29.480 1.00 84.50 117 ASN A C 1
ATOM 980 O O . ASN A 1 117 ? -22.866 -1.925 30.297 1.00 84.50 117 ASN A O 1
ATOM 984 N N . HIS A 1 118 ? -22.025 -3.253 28.687 1.00 89.12 118 HIS A N 1
ATOM 985 C CA . HIS A 1 118 ? -23.101 -4.237 28.752 1.00 89.12 118 HIS A CA 1
ATOM 986 C C . HIS A 1 118 ? -23.108 -5.001 30.085 1.00 89.12 118 HIS A C 1
ATOM 988 O O . HIS A 1 118 ? -24.165 -5.177 30.694 1.00 89.12 118 HIS A O 1
ATOM 994 N N . TYR A 1 119 ? -21.930 -5.395 30.577 1.00 90.50 119 TYR A N 1
ATOM 995 C CA . TYR A 1 119 ? -21.803 -6.035 31.886 1.00 90.50 119 TYR A CA 1
ATOM 996 C C . TYR A 1 119 ? -22.198 -5.102 33.029 1.00 90.50 119 TYR A C 1
ATOM 998 O O . TYR A 1 119 ? -22.921 -5.530 33.922 1.00 90.50 119 TYR A O 1
ATOM 1006 N N . MET A 1 120 ? -21.796 -3.828 32.990 1.00 90.31 120 MET A N 1
ATOM 1007 C CA . MET A 1 120 ? -22.200 -2.852 34.008 1.00 90.31 120 MET A CA 1
ATOM 1008 C C . MET A 1 120 ? -23.724 -2.709 34.089 1.00 90.31 120 MET A C 1
ATOM 1010 O O . MET A 1 120 ? -24.276 -2.700 35.184 1.00 90.31 120 MET A O 1
ATOM 1014 N N . GLU A 1 121 ? -24.429 -2.669 32.957 1.00 90.94 121 GLU A N 1
ATOM 1015 C CA . GLU A 1 121 ? -25.899 -2.638 32.976 1.00 90.94 121 GLU A CA 1
ATOM 1016 C C . GLU A 1 121 ? -26.525 -3.947 33.456 1.00 90.94 121 GLU A C 1
ATOM 1018 O O . GLU A 1 121 ? -27.492 -3.925 34.216 1.00 90.94 121 GLU A O 1
ATOM 1023 N N . SER A 1 122 ? -25.938 -5.089 33.106 1.00 91.75 122 SER A N 1
ATOM 1024 C CA . SER A 1 122 ? -26.384 -6.381 33.638 1.00 91.75 122 SER A CA 1
ATOM 1025 C C . SER A 1 122 ? -26.249 -6.424 35.167 1.00 91.75 122 SER A C 1
ATOM 1027 O O . SER A 1 122 ? -27.218 -6.737 35.857 1.00 91.75 122 SER A O 1
ATOM 1029 N N . CYS A 1 123 ? -25.106 -5.988 35.709 1.00 89.62 123 CYS A N 1
ATOM 1030 C CA . CYS A 1 123 ? -24.889 -5.856 37.151 1.00 89.62 123 CYS A CA 1
ATOM 1031 C C . CYS A 1 123 ? -25.896 -4.898 37.801 1.00 89.62 123 CYS A C 1
ATOM 1033 O O . CYS A 1 123 ? -26.403 -5.192 38.882 1.00 89.62 123 CYS A O 1
ATOM 1035 N N . ARG A 1 124 ? -26.224 -3.769 37.152 1.00 90.62 124 ARG A N 1
ATOM 1036 C CA . ARG A 1 124 ? -27.253 -2.833 37.641 1.00 90.62 124 ARG A CA 1
ATOM 1037 C C . ARG A 1 124 ? -28.587 -3.553 37.833 1.00 90.62 124 ARG A C 1
ATOM 1039 O O . ARG A 1 124 ? -29.213 -3.414 38.883 1.00 90.62 124 ARG A O 1
ATOM 1046 N N . HIS A 1 125 ? -29.018 -4.321 36.835 1.00 89.69 125 HIS A N 1
ATOM 1047 C CA . HIS A 1 125 ? -30.277 -5.060 36.892 1.00 89.69 125 HIS A CA 1
ATOM 1048 C C . HIS A 1 125 ? -30.267 -6.155 37.963 1.00 89.69 125 HIS A C 1
ATOM 1050 O O . HIS A 1 125 ? -31.237 -6.275 38.712 1.00 89.69 125 HIS A O 1
ATOM 1056 N N . GLU A 1 126 ? -29.181 -6.922 38.066 1.00 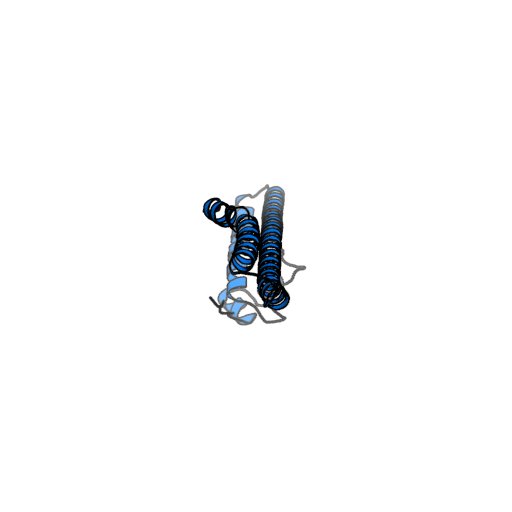89.00 126 GLU A N 1
ATOM 1057 C CA . GLU A 1 126 ? -29.042 -7.983 39.069 1.00 89.00 126 GLU A CA 1
ATOM 1058 C C . GLU A 1 126 ? -29.048 -7.426 40.494 1.00 89.00 126 GLU A C 1
ATOM 1060 O O . GLU A 1 126 ? -29.833 -7.883 41.322 1.00 89.00 126 GLU A O 1
ATOM 1065 N N . LEU A 1 127 ? -28.268 -6.376 40.764 1.00 87.06 127 LEU A N 1
ATOM 1066 C CA . LEU A 1 127 ? -28.217 -5.737 42.080 1.00 87.06 127 LEU A CA 1
ATOM 1067 C C . LEU A 1 127 ? -29.569 -5.155 42.488 1.00 87.06 127 LEU A C 1
ATOM 1069 O O . LEU A 1 127 ? -29.978 -5.316 43.636 1.00 87.06 127 LEU A O 1
ATOM 1073 N N . LYS A 1 128 ? -30.293 -4.507 41.567 1.00 85.19 128 LYS A N 1
ATOM 1074 C CA . LYS A 1 128 ? -31.647 -4.000 41.843 1.00 85.19 128 LYS A CA 1
ATOM 1075 C C . LYS A 1 128 ? -32.632 -5.125 42.141 1.00 85.19 128 LYS A C 1
ATOM 1077 O O . LYS A 1 128 ? -33.405 -5.024 43.086 1.00 85.19 128 LYS A O 1
ATOM 1082 N N . ARG A 1 129 ? -32.586 -6.217 41.376 1.00 85.31 129 ARG A N 1
ATOM 1083 C CA . ARG A 1 129 ? -33.435 -7.391 41.615 1.00 85.31 129 ARG A CA 1
ATOM 1084 C C . ARG A 1 129 ? -33.143 -8.033 42.973 1.00 85.31 129 ARG A C 1
ATOM 1086 O O . ARG A 1 129 ? -34.077 -8.337 43.704 1.00 85.31 129 ARG A O 1
ATOM 1093 N N . ASP A 1 130 ? -31.874 -8.221 43.320 1.00 83.38 130 ASP A N 1
ATOM 1094 C CA . ASP A 1 130 ? -31.471 -8.931 44.540 1.00 83.38 130 ASP A CA 1
ATOM 1095 C C . ASP A 1 130 ? -31.690 -8.090 45.814 1.00 83.38 130 ASP A C 1
ATOM 1097 O O . ASP A 1 130 ? -31.811 -8.623 46.923 1.00 83.38 130 ASP A O 1
ATOM 1101 N N . THR A 1 131 ? -31.768 -6.766 45.657 1.00 78.56 131 THR A N 1
ATOM 1102 C CA . THR A 1 131 ? -32.100 -5.819 46.730 1.00 78.56 131 THR A CA 1
ATOM 1103 C C . THR A 1 131 ? -33.596 -5.507 46.819 1.00 78.56 131 THR A C 1
ATOM 1105 O O . THR A 1 131 ? -34.059 -5.067 47.877 1.00 78.56 131 THR A O 1
ATOM 1108 N N . ALA A 1 132 ? -34.378 -5.814 45.777 1.00 69.62 132 ALA A N 1
ATOM 1109 C CA . ALA A 1 132 ? -35.820 -5.599 45.747 1.00 69.62 132 ALA A CA 1
ATOM 1110 C C . ALA A 1 132 ? -36.506 -6.295 46.937 1.00 69.62 132 ALA A C 1
ATOM 1112 O O . ALA A 1 132 ? -36.406 -7.505 47.134 1.00 69.62 132 ALA A O 1
ATOM 1113 N N . GLY A 1 133 ? -37.190 -5.505 47.769 1.00 65.44 133 GLY A N 1
ATOM 1114 C CA . GLY A 1 133 ? -37.868 -5.974 48.984 1.00 65.44 133 GLY A CA 1
ATOM 1115 C C . GLY A 1 133 ? -37.042 -5.907 50.277 1.00 65.44 133 GLY A C 1
ATOM 1116 O O . GLY A 1 133 ? -37.620 -6.034 51.353 1.00 65.44 133 GLY A O 1
ATOM 1117 N N . LYS A 1 134 ? -35.726 -5.653 50.209 1.00 66.75 134 LYS A N 1
ATOM 1118 C CA . LYS A 1 134 ? -34.863 -5.380 51.383 1.00 66.75 134 LYS A CA 1
ATOM 1119 C C . LYS A 1 134 ? -34.519 -3.900 51.551 1.00 66.75 134 LYS A C 1
ATOM 1121 O O . LYS A 1 134 ? -34.073 -3.491 52.620 1.00 66.75 134 LYS A O 1
ATOM 1126 N N . SER A 1 135 ? -34.705 -3.099 50.508 1.00 54.31 135 SER A N 1
ATOM 1127 C CA . SER A 1 135 ? -34.217 -1.726 50.438 1.00 54.31 135 SER A CA 1
ATOM 1128 C C . SER A 1 135 ? -35.318 -0.692 50.237 1.00 54.31 135 SER A C 1
ATOM 1130 O O . SER A 1 135 ? -36.167 -0.836 49.363 1.00 54.31 135 SER A O 1
ATOM 1132 N N . GLY A 1 136 ? -35.257 0.403 51.001 1.00 63.84 136 GLY A N 1
ATOM 1133 C CA . GLY A 1 136 ? -35.969 1.637 50.662 1.00 63.84 136 GLY A CA 1
ATOM 1134 C C . GLY A 1 136 ? -35.325 2.348 49.462 1.00 63.84 136 GLY A C 1
ATOM 1135 O O . GLY A 1 136 ? -34.173 2.074 49.121 1.00 63.84 136 GLY A O 1
ATOM 1136 N N . ALA A 1 137 ? -36.036 3.317 48.874 1.00 66.81 137 ALA A N 1
ATOM 1137 C CA . ALA A 1 137 ? -35.644 4.088 47.679 1.00 66.81 137 ALA A CA 1
ATOM 1138 C C . ALA A 1 137 ? -34.239 4.743 47.716 1.00 66.81 137 ALA A C 1
ATOM 1140 O O . ALA A 1 137 ? -33.759 5.241 46.700 1.00 66.81 137 ALA A O 1
ATOM 1141 N N . GLY A 1 138 ? -33.572 4.773 48.874 1.00 76.56 138 GLY A N 1
ATOM 1142 C CA . GLY A 1 138 ? -32.186 5.219 49.009 1.00 76.56 138 GLY A CA 1
ATOM 1143 C C . GLY A 1 138 ? -31.159 4.260 48.395 1.00 76.56 138 GLY A C 1
ATOM 1144 O O . GLY A 1 138 ? -30.226 4.733 47.758 1.00 76.56 138 GLY A O 1
ATOM 1145 N N . LEU A 1 139 ? -31.334 2.935 48.522 1.00 80.12 139 LEU A N 1
ATOM 1146 C CA . LEU A 1 139 ? -30.330 1.964 48.052 1.00 80.12 139 LEU A CA 1
ATOM 1147 C C . LEU A 1 139 ? -30.302 1.852 46.521 1.00 80.12 139 LEU A C 1
ATOM 1149 O O . LEU A 1 139 ? -29.229 1.766 45.932 1.00 80.12 139 LEU A O 1
ATOM 1153 N N . GLU A 1 140 ? -31.468 1.909 45.869 1.00 80.75 140 GLU A N 1
ATOM 1154 C CA . GLU A 1 140 ? -31.558 1.916 44.401 1.00 80.75 140 GLU A CA 1
ATOM 1155 C C . GLU A 1 140 ? -30.844 3.131 43.799 1.00 80.75 140 GLU A C 1
ATOM 1157 O O . GLU A 1 140 ? -30.103 2.989 42.828 1.00 80.75 140 GLU A O 1
ATOM 1162 N N . LYS A 1 141 ? -30.997 4.308 44.425 1.00 84.25 141 LYS A N 1
ATOM 1163 C CA . LYS A 1 141 ? -30.278 5.527 44.028 1.00 84.25 141 LYS A CA 1
ATOM 1164 C C . LYS A 1 141 ? -28.767 5.376 44.180 1.00 84.25 141 LYS A C 1
ATOM 1166 O O . LYS A 1 141 ? -28.029 5.872 43.336 1.00 84.25 141 LYS A O 1
ATOM 1171 N N . THR A 1 142 ? -28.303 4.699 45.232 1.00 86.31 142 THR A N 1
ATOM 1172 C CA . THR A 1 142 ? -26.873 4.421 45.420 1.00 86.31 142 THR A CA 1
ATOM 1173 C C . THR A 1 142 ? -26.337 3.485 44.337 1.00 86.31 142 THR A C 1
ATOM 1175 O O . THR A 1 142 ? -25.292 3.778 43.767 1.00 86.31 142 THR A O 1
ATOM 1178 N N . ILE A 1 143 ? -27.062 2.409 44.003 1.00 86.69 143 ILE A N 1
ATOM 1179 C CA . ILE A 1 143 ? -26.681 1.486 42.920 1.00 86.69 143 ILE A CA 1
ATOM 1180 C C . ILE A 1 143 ? -26.579 2.238 41.589 1.00 86.69 143 ILE A C 1
ATOM 1182 O O . ILE A 1 143 ? -25.587 2.085 40.876 1.00 86.69 143 ILE A O 1
ATOM 1186 N N . ASP A 1 144 ? -27.570 3.073 41.269 1.00 87.94 144 ASP A N 1
ATOM 1187 C CA . ASP A 1 144 ? -27.558 3.857 40.034 1.00 87.94 144 ASP A CA 1
ATOM 1188 C C . ASP A 1 144 ? -26.370 4.819 39.980 1.00 87.94 144 ASP A C 1
ATOM 1190 O O . ASP A 1 144 ? -25.627 4.803 39.001 1.00 87.94 144 ASP A O 1
ATOM 1194 N N . ALA A 1 145 ? -26.136 5.576 41.056 1.00 90.31 145 ALA A N 1
ATOM 1195 C CA . ALA A 1 145 ? -25.020 6.511 41.141 1.00 90.31 145 ALA A CA 1
ATOM 1196 C C . ALA A 1 145 ? -23.660 5.816 40.967 1.00 90.31 145 ALA A C 1
ATOM 1198 O O . ALA A 1 145 ? -22.813 6.310 40.226 1.00 90.31 145 ALA A O 1
ATOM 1199 N N . SER A 1 146 ? -23.455 4.651 41.593 1.00 88.31 146 SER A N 1
ATOM 1200 C CA . SER A 1 146 ? -22.205 3.894 41.462 1.00 88.31 146 SER A CA 1
ATOM 1201 C C . SER A 1 146 ? -21.990 3.348 40.048 1.00 88.31 146 SER A C 1
ATOM 1203 O O . SER A 1 146 ? -20.876 3.408 39.530 1.00 88.31 146 SER A O 1
ATOM 1205 N N . ILE A 1 147 ? -23.034 2.825 39.396 1.00 90.19 147 ILE A N 1
ATOM 1206 C CA . ILE A 1 147 ? -22.921 2.323 38.016 1.00 90.19 147 ILE A CA 1
ATOM 1207 C C . ILE A 1 147 ? -22.678 3.486 37.042 1.00 90.19 147 ILE A C 1
ATOM 1209 O O . ILE A 1 147 ? -21.857 3.363 36.131 1.00 90.19 147 ILE A O 1
ATOM 1213 N N . ASP A 1 148 ? -23.344 4.624 37.246 1.00 91.19 148 ASP A N 1
ATOM 1214 C CA . ASP A 1 148 ? -23.164 5.829 36.430 1.00 91.19 148 ASP A CA 1
ATOM 1215 C C . ASP A 1 148 ? -21.754 6.420 36.585 1.00 91.19 148 ASP A C 1
ATOM 1217 O O . ASP A 1 148 ? -21.137 6.825 35.596 1.00 91.19 148 ASP A O 1
ATOM 1221 N N . GLU A 1 149 ? -21.193 6.395 37.796 1.00 90.25 149 GLU A N 1
ATOM 1222 C CA . GLU A 1 149 ? -19.802 6.775 38.052 1.00 90.25 149 GLU A CA 1
ATOM 1223 C C . GLU A 1 149 ? -18.817 5.846 37.324 1.00 90.25 149 GLU A C 1
ATOM 1225 O O . GLU A 1 149 ? -17.907 6.319 36.636 1.00 90.25 149 GLU A O 1
ATOM 1230 N N . MET A 1 150 ? -19.022 4.525 37.395 1.00 87.44 150 MET A N 1
ATOM 1231 C CA . MET A 1 150 ? -18.184 3.554 36.679 1.00 87.44 150 MET A CA 1
ATOM 1232 C C . MET A 1 150 ? -18.252 3.751 35.160 1.00 87.44 150 MET A C 1
ATOM 1234 O O . MET A 1 150 ? -17.215 3.777 34.493 1.00 87.44 150 MET A O 1
ATOM 1238 N N . LYS A 1 151 ? -19.449 3.982 34.610 1.00 86.19 151 LYS A N 1
ATOM 1239 C CA . LYS A 1 151 ? -19.641 4.326 33.194 1.00 86.19 151 LYS A CA 1
ATOM 1240 C C . LYS A 1 151 ? -18.930 5.615 32.803 1.00 86.19 151 LYS A C 1
ATOM 1242 O O . LYS A 1 151 ? -18.283 5.655 31.758 1.00 86.19 151 LYS A O 1
ATOM 1247 N N . SER A 1 152 ? -19.016 6.651 33.634 1.00 85.19 152 SER A N 1
ATOM 1248 C CA . SER A 1 152 ? -18.317 7.922 33.419 1.00 85.19 152 SER A CA 1
ATOM 1249 C C . SER A 1 152 ? -16.800 7.725 33.379 1.00 85.19 152 SER A C 1
ATOM 1251 O O . SER A 1 152 ? -16.130 8.228 32.478 1.00 85.19 152 SER A O 1
ATOM 1253 N N . ASN A 1 153 ? -16.252 6.917 34.288 1.00 83.25 153 ASN A N 1
ATOM 1254 C CA . ASN A 1 153 ? -14.824 6.602 34.316 1.00 83.25 153 ASN A CA 1
ATOM 1255 C C . ASN A 1 153 ? -14.379 5.812 33.076 1.00 83.25 153 ASN A C 1
ATOM 1257 O O . ASN A 1 153 ? -13.350 6.128 32.480 1.00 83.25 153 ASN A O 1
ATOM 1261 N N . VAL A 1 154 ? -15.1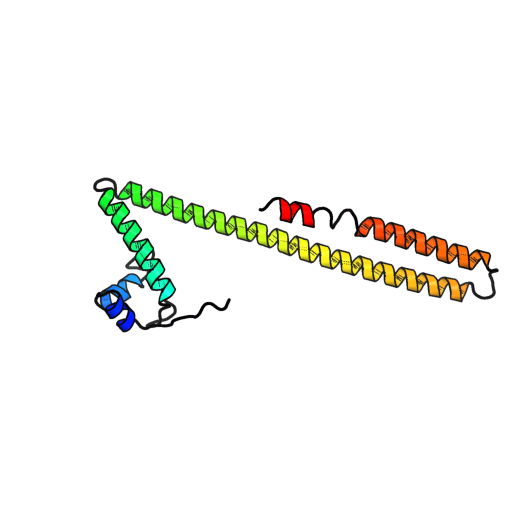83 4.846 32.625 1.00 79.94 154 VAL A N 1
ATOM 1262 C CA . VAL A 1 154 ? -14.942 4.120 31.368 1.00 79.94 154 VAL A CA 1
ATOM 1263 C C . VAL A 1 154 ? -15.020 5.053 30.155 1.00 79.94 154 VAL A C 1
ATOM 1265 O O . VAL A 1 154 ? -14.190 4.964 29.254 1.00 79.94 154 VAL A O 1
ATOM 1268 N N . HIS A 1 155 ? -15.962 5.995 30.137 1.00 74.00 155 HIS A N 1
ATOM 1269 C CA . HIS A 1 155 ? -16.092 6.972 29.058 1.00 74.00 155 HIS A CA 1
ATOM 1270 C C . HIS A 1 155 ? -14.897 7.936 28.990 1.00 74.00 155 HIS A C 1
ATOM 1272 O O . HIS A 1 155 ? -14.372 8.180 27.905 1.00 74.00 155 HIS A O 1
ATOM 1278 N N . LYS A 1 156 ? -14.395 8.403 30.140 1.00 72.75 156 LYS A N 1
ATOM 1279 C CA . LYS A 1 156 ? -13.167 9.217 30.230 1.00 72.75 156 LYS A CA 1
ATOM 1280 C C . LYS A 1 156 ? -11.935 8.475 29.705 1.00 72.75 156 LYS A C 1
ATOM 1282 O O . LYS A 1 156 ? -11.061 9.088 29.102 1.00 72.75 156 LYS A O 1
ATOM 1287 N N . LEU A 1 157 ? -11.872 7.155 29.892 1.00 69.25 157 LEU A N 1
ATOM 1288 C CA . LEU A 1 157 ? -10.825 6.313 29.301 1.00 69.25 157 LEU A CA 1
ATOM 1289 C C . LEU A 1 157 ? -11.002 6.119 27.783 1.00 69.25 157 LEU A C 1
ATOM 1291 O O . LEU A 1 157 ? -10.015 5.904 27.084 1.00 69.25 157 LEU A O 1
ATOM 1295 N N . ASN A 1 158 ? -12.236 6.203 27.279 1.00 66.19 158 ASN A N 1
ATOM 1296 C CA . ASN A 1 158 ? -12.601 5.919 25.890 1.00 66.19 158 ASN A CA 1
ATOM 1297 C C . ASN A 1 158 ? -12.491 7.139 24.947 1.00 66.19 158 ASN A C 1
ATOM 1299 O O . ASN A 1 158 ? -12.168 6.955 23.778 1.00 66.19 158 ASN A O 1
ATOM 1303 N N . VAL A 1 159 ? -12.754 8.371 25.409 1.00 53.62 159 VAL A N 1
ATOM 1304 C CA . VAL A 1 159 ? -13.016 9.508 24.494 1.00 53.62 159 VAL A CA 1
ATOM 1305 C C . VAL A 1 159 ? -11.818 10.418 24.210 1.00 53.62 159 VAL A C 1
ATOM 1307 O O . VAL A 1 159 ? -11.636 10.812 23.066 1.00 53.62 159 VAL A O 1
ATOM 1310 N N . GLU A 1 160 ? -10.950 10.728 25.173 1.00 49.47 160 GLU A N 1
ATOM 1311 C CA . GLU A 1 160 ? -9.980 11.826 24.961 1.00 49.47 160 GLU A CA 1
ATOM 1312 C C . GLU A 1 160 ? -8.540 11.386 24.668 1.00 49.47 160 GLU A C 1
ATOM 1314 O O . GLU A 1 160 ? -7.767 12.168 24.133 1.00 49.47 160 GLU A O 1
ATOM 1319 N N . LYS A 1 161 ? -8.141 10.137 24.935 1.00 52.06 161 LYS A N 1
ATOM 1320 C CA . LYS A 1 161 ? -6.763 9.685 24.628 1.00 52.06 161 LYS A CA 1
ATOM 1321 C C . LYS A 1 161 ? -6.608 8.915 23.321 1.00 52.06 161 LYS A C 1
ATOM 1323 O O . LYS A 1 161 ? -5.489 8.794 22.837 1.00 52.06 161 LYS A O 1
ATOM 1328 N N . LEU A 1 162 ? -7.695 8.389 22.761 1.00 51.53 162 LEU A N 1
ATOM 1329 C CA . LEU A 1 162 ? -7.643 7.547 21.560 1.00 51.53 162 LEU A CA 1
ATOM 1330 C C . LEU A 1 162 ? -8.029 8.305 20.281 1.00 51.53 162 LEU A C 1
ATOM 1332 O O . LEU A 1 162 ? -7.519 7.958 19.221 1.00 51.53 162 LEU A O 1
ATOM 1336 N N . LEU A 1 163 ? -8.858 9.354 20.386 1.00 47.66 163 LEU A N 1
ATOM 1337 C CA . LEU A 1 163 ? -9.329 10.162 19.249 1.00 47.66 163 LEU A CA 1
ATOM 1338 C C . LEU A 1 163 ? -8.458 11.401 18.963 1.00 47.66 163 LEU A C 1
ATOM 1340 O O . LEU A 1 163 ? -8.358 11.811 17.812 1.00 47.66 163 LEU A O 1
ATOM 1344 N N . ILE A 1 164 ? -7.759 11.961 19.963 1.00 46.50 164 ILE A N 1
ATOM 1345 C CA . ILE A 1 164 ? -6.927 13.179 19.797 1.00 46.50 164 ILE A CA 1
ATOM 1346 C C . ILE A 1 164 ? -5.713 12.969 18.865 1.00 46.50 164 ILE A C 1
ATOM 1348 O O . ILE A 1 164 ? -5.145 13.938 18.361 1.00 46.50 164 ILE A O 1
ATOM 1352 N N . ASP A 1 165 ? -5.348 11.725 18.561 1.00 45.94 165 ASP A N 1
ATOM 1353 C CA . ASP A 1 165 ? -4.314 11.442 17.563 1.00 45.94 165 ASP A CA 1
ATOM 1354 C C . ASP A 1 165 ? -4.859 11.256 16.134 1.00 45.94 165 ASP A C 1
ATOM 1356 O O . ASP A 1 165 ? -4.066 11.341 15.202 1.00 45.94 165 ASP A O 1
ATOM 1360 N N . GLU A 1 166 ? -6.161 11.014 15.916 1.00 45.47 166 GLU A N 1
ATOM 1361 C CA . GLU A 1 166 ? -6.702 10.848 14.551 1.00 45.47 166 GLU A CA 1
ATOM 1362 C C . GLU A 1 166 ? -6.753 12.181 13.789 1.00 45.47 166 GLU A C 1
ATOM 1364 O O . GLU A 1 166 ? -6.351 12.224 12.630 1.00 45.47 166 GLU A O 1
ATOM 1369 N N . GLU A 1 167 ? -7.149 13.286 14.427 1.00 41.22 167 GLU A N 1
ATOM 1370 C CA . GLU A 1 167 ? -7.190 14.598 13.755 1.00 41.22 167 GLU A CA 1
ATOM 1371 C C . GLU A 1 167 ? -5.786 15.185 13.532 1.00 41.22 167 GLU A C 1
ATOM 1373 O O . GLU A 1 167 ? -5.501 15.730 12.468 1.00 41.22 167 GLU A O 1
ATOM 1378 N N . LYS A 1 168 ? -4.851 14.982 14.471 1.00 44.59 168 LYS A N 1
ATOM 1379 C CA . LYS A 1 168 ? -3.468 15.476 14.328 1.00 44.59 168 LYS A CA 1
ATOM 1380 C C . LYS A 1 168 ? -2.624 14.696 13.319 1.00 44.59 168 LYS A C 1
ATOM 1382 O O . LYS A 1 168 ? -1.675 15.257 12.779 1.00 44.59 168 LYS A O 1
ATOM 1387 N N . LEU A 1 169 ? -2.939 13.423 13.071 1.00 44.12 169 LEU A N 1
ATOM 1388 C CA . LEU A 1 169 ? -2.273 12.631 12.030 1.00 44.12 169 LEU A CA 1
ATOM 1389 C C . LEU A 1 169 ? -2.769 12.984 10.625 1.00 44.12 169 LEU A C 1
ATOM 1391 O O . LEU A 1 169 ? -1.985 12.921 9.688 1.00 44.12 169 LEU A O 1
ATOM 1395 N N . ILE A 1 170 ? -4.035 13.387 10.480 1.00 45.47 170 ILE A N 1
ATOM 1396 C CA . ILE A 1 170 ? -4.607 13.773 9.182 1.00 45.47 170 ILE A CA 1
ATOM 1397 C C . ILE A 1 170 ? -4.177 15.195 8.785 1.00 45.47 170 ILE A C 1
ATOM 1399 O O . ILE A 1 170 ? -3.901 15.440 7.615 1.00 45.47 170 ILE A O 1
ATOM 1403 N N . GLU A 1 171 ? -4.063 16.126 9.736 1.00 38.56 171 GLU A N 1
ATOM 1404 C CA . GLU A 1 171 ? -3.657 17.513 9.444 1.00 38.56 171 GLU A CA 1
ATOM 1405 C C . GLU A 1 171 ? -2.138 17.702 9.265 1.00 38.56 171 GLU A C 1
ATOM 1407 O O . GLU A 1 171 ? -1.709 18.723 8.736 1.00 38.56 171 GLU A O 1
ATOM 1412 N N . GLY A 1 172 ? -1.313 16.732 9.675 1.00 38.81 172 GLY A N 1
ATOM 1413 C CA . GLY A 1 172 ? 0.147 16.774 9.512 1.00 38.81 172 GLY A CA 1
ATOM 1414 C C . GLY A 1 172 ? 0.679 16.225 8.179 1.00 38.81 172 GLY A C 1
ATOM 1415 O O . GLY A 1 172 ? 1.886 16.300 7.948 1.00 38.81 172 GLY A O 1
ATOM 1416 N N . GLU A 1 173 ? -0.190 15.664 7.329 1.00 39.31 173 GLU A N 1
ATOM 1417 C CA . GLU A 1 173 ? 0.156 15.045 6.035 1.00 39.31 173 GLU A CA 1
ATOM 1418 C C . GLU A 1 173 ? -0.427 15.788 4.808 1.00 39.31 173 GLU A C 1
ATOM 1420 O O . GLU A 1 173 ? -0.366 15.258 3.695 1.00 39.31 173 GLU A O 1
ATOM 1425 N N . ILE A 1 174 ? -0.963 17.009 4.979 1.00 37.88 174 ILE A N 1
ATOM 1426 C CA . ILE A 1 174 ? -1.418 17.888 3.875 1.00 37.88 174 ILE A CA 1
ATOM 1427 C C . ILE A 1 174 ? -0.423 19.024 3.633 1.00 37.88 174 ILE A C 1
ATOM 1429 O O . ILE A 1 174 ? -0.071 19.725 4.608 1.00 37.88 174 ILE A O 1
#

Radius of gyration: 32.38 Å; chains: 1; bounding bo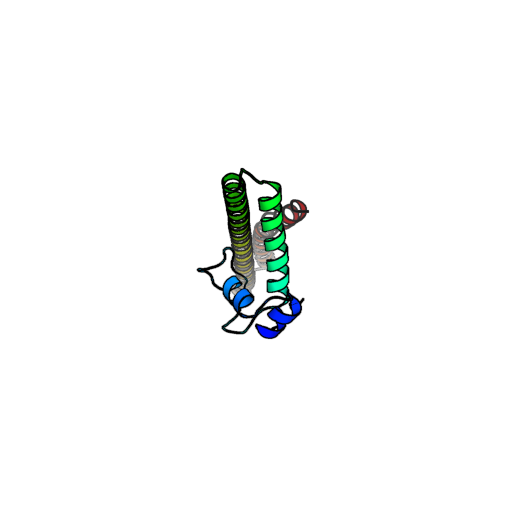x: 70×33×87 Å